Protein AF-A0A2D8ERC4-F1 (afdb_monomer_lite)

Foldseek 3Di:
DDPVVLLCCLAAVLDLCCVVVNDPLVNQDLVVNLQQQCVDPQCVVQSVVCVVVVVDRSSVSSVSSSPPGDHDDGGDDDDDPCDDPLLVLQCVQVVDDSVVSVVCSVVQDPVNSVVSVVVVVVPDDD

Structure (mmCIF, N/CA/C/O backbone):
data_AF-A0A2D8ERC4-F1
#
_entry.id   AF-A0A2D8ERC4-F1
#
loop_
_atom_site.group_PDB
_atom_site.id
_atom_site.type_symbol
_atom_site.label_atom_id
_atom_site.label_alt_id
_atom_site.label_comp_id
_atom_site.label_asym_id
_atom_site.label_entity_id
_atom_site.label_seq_id
_atom_site.pdbx_PDB_ins_code
_atom_site.Cartn_x
_atom_site.Cartn_y
_atom_site.Cartn_z
_atom_site.occupancy
_atom_site.B_iso_or_equiv
_atom_site.auth_seq_id
_atom_site.auth_comp_id
_atom_site.auth_asym_id
_atom_site.auth_atom_id
_atom_site.pdbx_PDB_model_num
ATOM 1 N N . MET A 1 1 ? 20.665 -1.275 -1.341 1.00 60.62 1 MET A N 1
ATOM 2 C CA . MET A 1 1 ? 20.142 -0.112 -2.098 1.00 60.62 1 MET A CA 1
ATOM 3 C C . MET A 1 1 ? 18.880 0.420 -1.421 1.00 60.62 1 MET A C 1
ATOM 5 O O . MET A 1 1 ? 18.180 -0.369 -0.797 1.00 60.62 1 MET A O 1
ATOM 9 N N . ASN A 1 2 ? 18.593 1.726 -1.485 1.00 84.69 2 ASN A N 1
ATOM 10 C CA . ASN A 1 2 ? 17.458 2.323 -0.764 1.00 84.69 2 ASN A CA 1
ATOM 11 C C . ASN A 1 2 ? 16.145 2.249 -1.568 1.00 84.69 2 ASN A C 1
ATOM 13 O O . ASN A 1 2 ? 16.122 2.492 -2.775 1.00 84.69 2 ASN A O 1
ATOM 17 N N . LEU A 1 3 ? 15.019 2.001 -0.887 1.00 88.81 3 LEU A N 1
ATOM 18 C CA . LEU A 1 3 ? 13.673 1.976 -1.489 1.00 88.81 3 LEU A CA 1
ATOM 19 C C . LEU A 1 3 ? 13.370 3.249 -2.297 1.00 88.81 3 LEU A C 1
ATOM 21 O O . LEU A 1 3 ? 12.794 3.183 -3.382 1.00 88.81 3 LEU A O 1
ATOM 25 N N . SER A 1 4 ? 13.801 4.405 -1.792 1.00 89.75 4 SER A N 1
ATOM 26 C CA . SER A 1 4 ? 13.618 5.702 -2.446 1.00 89.75 4 SER A CA 1
ATOM 27 C C . SER A 1 4 ? 14.235 5.758 -3.845 1.00 89.75 4 SER A C 1
ATOM 29 O O . S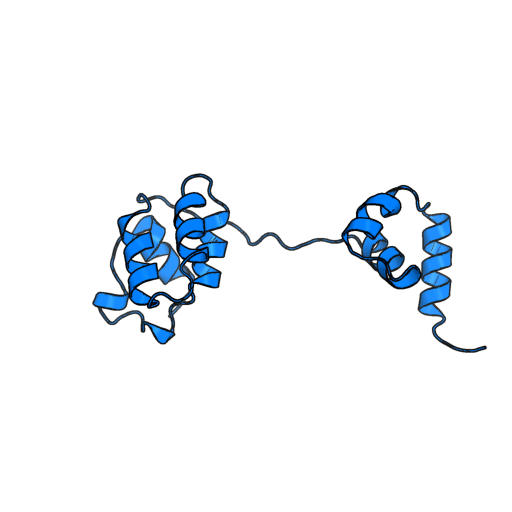ER A 1 4 ? 13.636 6.325 -4.754 1.00 89.75 4 SER A O 1
ATOM 31 N N . GLU A 1 5 ? 15.406 5.153 -4.052 1.00 91.44 5 GLU A N 1
ATOM 32 C CA . GLU A 1 5 ? 16.079 5.131 -5.358 1.00 91.44 5 GLU A CA 1
ATOM 33 C C . GLU A 1 5 ? 15.333 4.238 -6.346 1.00 91.44 5 GLU A C 1
ATOM 35 O O . GLU A 1 5 ? 15.114 4.629 -7.492 1.00 91.44 5 GLU A O 1
ATOM 40 N N . THR A 1 6 ? 14.857 3.083 -5.873 1.00 92.88 6 THR A N 1
ATOM 41 C CA . THR A 1 6 ? 14.037 2.163 -6.673 1.00 92.88 6 THR A CA 1
ATOM 42 C C . THR A 1 6 ? 12.737 2.843 -7.110 1.00 92.88 6 THR A C 1
ATOM 44 O O . THR A 1 6 ? 12.392 2.841 -8.291 1.00 92.88 6 THR A O 1
ATOM 47 N N . LEU A 1 7 ? 12.042 3.511 -6.184 1.00 93.94 7 LEU A N 1
ATOM 48 C CA . LEU A 1 7 ? 10.821 4.254 -6.498 1.00 93.94 7 LEU A CA 1
ATOM 49 C C . LEU A 1 7 ? 11.082 5.437 -7.432 1.00 93.94 7 LEU A C 1
ATOM 51 O O . LEU A 1 7 ? 10.254 5.700 -8.302 1.00 93.94 7 LEU A O 1
ATOM 55 N N . ASN A 1 8 ? 12.209 6.138 -7.290 1.00 93.94 8 ASN A N 1
ATOM 56 C CA . ASN A 1 8 ? 12.589 7.225 -8.194 1.00 93.94 8 ASN A CA 1
ATOM 57 C C . ASN A 1 8 ? 12.903 6.721 -9.600 1.00 93.94 8 ASN A C 1
ATOM 59 O O . ASN A 1 8 ? 12.502 7.358 -10.573 1.00 93.94 8 ASN A O 1
ATOM 63 N N . SER A 1 9 ? 13.573 5.578 -9.721 1.00 94.56 9 SER A N 1
ATOM 64 C CA . SER A 1 9 ? 13.801 4.918 -11.004 1.00 94.56 9 SER A CA 1
ATOM 65 C C . SER A 1 9 ? 12.476 4.595 -11.705 1.00 94.56 9 SER A C 1
ATOM 67 O O . SER A 1 9 ? 12.272 5.020 -12.844 1.00 94.56 9 SER A O 1
ATOM 69 N N . LEU A 1 10 ? 11.535 3.967 -10.995 1.00 94.94 10 LEU A N 1
ATOM 70 C CA . LEU A 1 10 ? 10.238 3.582 -11.551 1.00 94.94 10 LEU A CA 1
ATOM 71 C C . LEU A 1 10 ? 9.347 4.790 -11.863 1.00 94.94 10 LEU A C 1
ATOM 73 O O . LEU A 1 10 ? 8.688 4.821 -12.900 1.00 94.94 10 LEU A O 1
ATOM 77 N N . ASN A 1 11 ? 9.311 5.802 -10.996 1.00 94.94 11 ASN A N 1
ATOM 78 C CA . ASN A 1 11 ? 8.391 6.930 -11.136 1.00 94.94 11 ASN A CA 1
ATOM 79 C C . ASN A 1 11 ? 8.936 8.067 -11.997 1.00 94.94 11 ASN A C 1
ATOM 81 O O . ASN A 1 11 ? 8.166 8.676 -12.737 1.00 94.94 11 ASN A O 1
ATOM 85 N N . TYR A 1 12 ? 10.230 8.381 -11.905 1.00 93.81 12 TYR A N 1
ATOM 86 C CA . TYR A 1 12 ? 10.786 9.616 -12.453 1.00 93.81 12 TYR A CA 1
ATOM 87 C C . TYR A 1 12 ? 11.954 9.398 -13.417 1.00 93.81 12 TYR A C 1
ATOM 89 O O . TYR A 1 12 ? 11.868 9.826 -14.565 1.00 93.81 12 TYR A O 1
ATOM 97 N N . ASN A 1 13 ? 13.039 8.749 -13.000 1.00 93.19 13 ASN A N 1
ATOM 98 C CA . ASN A 1 13 ? 14.242 8.666 -13.835 1.00 93.19 13 ASN A CA 1
ATOM 99 C C . ASN A 1 13 ? 14.014 7.797 -15.073 1.00 93.19 13 ASN A C 1
ATOM 101 O O . ASN A 1 13 ? 14.506 8.146 -16.138 1.00 93.19 13 ASN A O 1
ATOM 105 N N . LYS A 1 14 ? 13.190 6.746 -14.948 1.00 94.25 14 LYS A N 1
ATOM 106 C CA . LYS A 1 14 ? 12.949 5.746 -15.998 1.00 94.25 14 LYS A CA 1
ATOM 107 C C . LYS A 1 14 ? 14.215 5.013 -16.434 1.00 94.25 14 LYS A C 1
ATOM 109 O O . LYS A 1 14 ? 14.333 4.574 -17.568 1.00 94.25 14 LYS A O 1
ATOM 114 N N . ASP A 1 15 ? 15.131 4.853 -15.487 1.00 93.50 15 ASP A N 1
ATOM 115 C CA . ASP A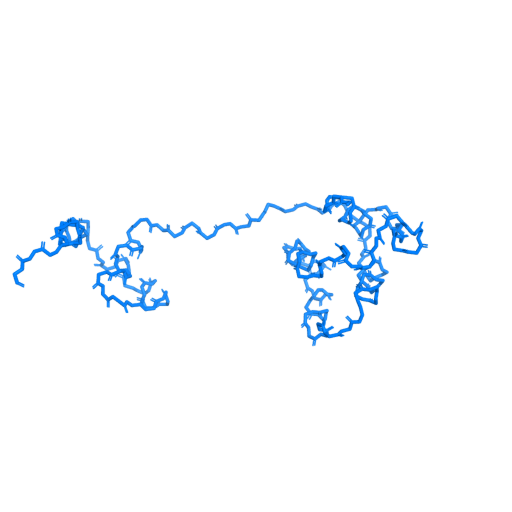 1 15 ? 16.370 4.107 -15.650 1.00 93.50 15 ASP A CA 1
ATOM 116 C C . ASP A 1 15 ? 16.230 2.716 -15.043 1.00 93.50 15 ASP A C 1
ATOM 118 O O . ASP A 1 15 ? 15.934 2.605 -13.850 1.00 93.50 15 ASP A O 1
ATOM 122 N N . ASN A 1 16 ? 16.491 1.671 -15.829 1.00 93.31 16 ASN A N 1
ATOM 123 C CA . ASN A 1 16 ? 16.478 0.294 -15.348 1.00 93.31 16 ASN A CA 1
ATOM 124 C C . ASN A 1 16 ? 17.705 0.015 -14.465 1.00 93.31 16 ASN A C 1
ATOM 126 O O . ASN A 1 16 ? 18.823 -0.141 -14.953 1.00 93.31 16 ASN A O 1
ATOM 130 N N . LEU A 1 17 ? 17.509 -0.009 -13.146 1.00 93.69 17 LEU A N 1
ATOM 131 C CA . LEU A 1 17 ? 18.595 -0.206 -12.183 1.00 93.69 17 LEU A CA 1
ATOM 132 C C . LEU A 1 17 ? 19.060 -1.661 -12.114 1.00 93.69 17 LEU A C 1
ATOM 134 O O . LEU A 1 17 ? 20.224 -1.900 -11.792 1.00 93.69 17 LEU A O 1
ATOM 138 N N . ILE A 1 18 ? 18.169 -2.609 -12.423 1.00 92.50 18 ILE A N 1
ATOM 139 C CA . ILE A 1 18 ? 18.489 -4.039 -12.441 1.00 92.50 18 ILE A CA 1
ATOM 140 C C . ILE A 1 18 ? 19.397 -4.343 -13.632 1.00 92.50 18 ILE A C 1
ATOM 142 O O . ILE A 1 18 ? 20.443 -4.962 -13.470 1.00 92.50 18 ILE A O 1
ATOM 146 N N . GLU A 1 19 ? 19.061 -3.837 -14.821 1.00 92.44 19 GLU A N 1
ATOM 147 C CA . GLU A 1 19 ? 19.899 -4.016 -16.016 1.00 92.44 19 GLU A CA 1
ATOM 148 C C . GLU A 1 19 ? 21.260 -3.331 -15.907 1.00 92.44 19 GLU A C 1
ATOM 150 O O . GLU A 1 19 ? 22.256 -3.867 -16.386 1.00 92.44 19 GLU A O 1
ATOM 155 N N . LYS A 1 20 ? 21.332 -2.179 -15.232 1.00 91.25 20 LYS A N 1
ATOM 156 C CA . LYS A 1 20 ? 22.605 -1.494 -14.964 1.00 91.25 20 LYS A CA 1
ATOM 157 C C . LYS A 1 20 ? 23.453 -2.191 -13.888 1.00 91.25 20 LYS A C 1
ATOM 159 O O . LYS A 1 20 ? 24.539 -1.706 -13.583 1.00 91.25 20 LYS A O 1
ATOM 164 N N . GLY A 1 21 ? 22.966 -3.277 -13.280 1.00 89.56 21 GLY A N 1
ATOM 165 C CA . GLY A 1 21 ? 23.650 -3.987 -12.195 1.00 89.56 21 GLY A CA 1
ATOM 166 C C . GLY A 1 21 ? 23.746 -3.189 -10.889 1.00 89.56 21 GLY A C 1
ATOM 167 O O . GLY A 1 21 ? 24.513 -3.553 -10.005 1.00 89.56 21 GLY A O 1
ATOM 168 N N . ILE A 1 22 ? 22.986 -2.095 -10.766 1.00 90.75 22 ILE A N 1
ATOM 169 C CA . ILE A 1 22 ? 22.982 -1.215 -9.587 1.00 90.75 22 ILE A CA 1
ATOM 170 C C . ILE A 1 22 ? 22.059 -1.792 -8.504 1.00 90.75 22 ILE A C 1
ATOM 172 O O . ILE A 1 22 ? 22.367 -1.714 -7.315 1.00 90.75 22 ILE A O 1
ATOM 176 N N . LEU A 1 23 ? 20.932 -2.381 -8.918 1.00 90.31 23 LEU A N 1
ATOM 177 C CA . LEU A 1 23 ? 19.984 -3.076 -8.051 1.00 90.31 23 LEU A CA 1
ATOM 178 C C . LEU A 1 23 ? 20.057 -4.579 -8.326 1.00 90.31 23 LEU A C 1
ATOM 180 O O . LEU A 1 23 ? 19.722 -5.020 -9.423 1.00 90.31 23 LEU A O 1
ATOM 184 N N . ALA A 1 24 ? 20.437 -5.375 -7.330 1.00 92.31 24 ALA A N 1
ATOM 185 C CA . ALA A 1 24 ? 20.313 -6.822 -7.442 1.00 92.31 24 ALA A CA 1
ATOM 186 C C . ALA A 1 24 ? 18.830 -7.219 -7.504 1.00 92.31 24 ALA A C 1
ATOM 188 O O . ALA A 1 24 ? 18.000 -6.683 -6.767 1.00 92.31 24 ALA A O 1
ATOM 189 N N . GLU A 1 25 ? 18.484 -8.194 -8.346 1.00 92.31 25 GLU A N 1
ATOM 190 C CA . GLU A 1 25 ? 17.103 -8.681 -8.458 1.00 92.31 25 GLU A CA 1
ATOM 191 C C . GLU A 1 25 ? 16.569 -9.207 -7.112 1.00 92.31 25 GLU A C 1
ATOM 193 O O . GLU A 1 25 ? 15.399 -9.011 -6.783 1.00 92.31 25 GLU A O 1
ATOM 198 N N . SER A 1 26 ? 17.435 -9.803 -6.283 1.00 91.12 26 SER A N 1
ATOM 199 C CA . SER A 1 26 ? 17.108 -10.251 -4.923 1.00 91.12 26 SER A CA 1
ATOM 200 C C . SER A 1 26 ? 16.596 -9.125 -4.025 1.00 91.12 26 SER A C 1
ATOM 202 O O . SER A 1 26 ? 15.690 -9.360 -3.223 1.00 91.12 26 SER A O 1
ATOM 204 N N . ASP A 1 27 ? 17.135 -7.918 -4.196 1.00 91.81 27 ASP A N 1
ATOM 205 C CA . ASP A 1 27 ? 16.870 -6.748 -3.357 1.00 91.81 27 ASP A CA 1
ATOM 206 C C . ASP A 1 27 ? 15.591 -6.020 -3.774 1.00 91.81 27 ASP A C 1
ATOM 208 O O . ASP A 1 27 ? 15.050 -5.210 -3.017 1.00 91.81 27 ASP A O 1
ATOM 212 N N . TYR A 1 28 ? 15.069 -6.314 -4.968 1.00 94.38 28 TYR A N 1
ATOM 213 C CA . TYR A 1 28 ? 13.756 -5.841 -5.365 1.00 94.38 28 TYR A CA 1
ATOM 214 C C . TYR A 1 28 ? 12.680 -6.526 -4.511 1.00 94.38 28 TYR A C 1
ATOM 216 O O . TYR A 1 28 ? 12.617 -7.754 -4.396 1.00 94.38 28 TYR A O 1
ATOM 224 N N . LEU A 1 29 ? 11.818 -5.718 -3.894 1.00 94.19 29 LEU A N 1
ATOM 225 C CA . LEU A 1 29 ? 10.725 -6.169 -3.033 1.00 94.19 29 LEU A CA 1
ATOM 226 C C . LEU A 1 29 ? 9.390 -5.776 -3.686 1.00 94.19 29 LEU A C 1
ATOM 228 O O . LEU A 1 29 ? 8.880 -4.688 -3.392 1.00 94.19 29 LEU A O 1
ATOM 232 N N . PRO A 1 30 ? 8.812 -6.637 -4.554 1.00 95.19 30 PRO A N 1
ATOM 233 C CA . PRO A 1 30 ? 7.625 -6.291 -5.334 1.00 95.19 30 PRO A CA 1
ATOM 234 C C . PRO A 1 30 ? 6.454 -5.831 -4.471 1.00 95.19 30 PRO A C 1
ATOM 236 O O . PRO A 1 30 ? 5.844 -4.805 -4.750 1.00 95.19 30 PRO A O 1
ATOM 239 N N . PHE A 1 31 ? 6.206 -6.515 -3.351 1.00 94.19 31 PHE A N 1
ATOM 240 C CA . PHE A 1 31 ? 5.145 -6.149 -2.413 1.00 94.19 31 PHE A CA 1
ATOM 241 C C . PHE A 1 31 ? 5.255 -4.697 -1.923 1.00 94.19 31 PHE A C 1
ATOM 243 O O . PHE A 1 31 ? 4.266 -3.964 -1.907 1.00 94.19 31 PHE A O 1
ATOM 250 N N . ILE A 1 32 ? 6.460 -4.257 -1.541 1.00 93.75 32 ILE A N 1
ATOM 251 C CA . ILE A 1 32 ? 6.673 -2.899 -1.024 1.00 93.75 32 ILE A CA 1
ATOM 252 C C . ILE A 1 32 ? 6.444 -1.877 -2.136 1.00 93.75 32 ILE A C 1
ATOM 254 O O . ILE A 1 32 ? 5.760 -0.877 -1.922 1.00 93.75 32 ILE A O 1
ATOM 258 N N . VAL A 1 33 ? 6.971 -2.143 -3.331 1.00 94.69 33 VAL A N 1
ATOM 259 C CA . VAL A 1 33 ? 6.829 -1.255 -4.488 1.00 94.69 33 VAL A CA 1
ATOM 260 C C . VAL A 1 33 ? 5.370 -1.142 -4.923 1.00 94.69 33 VAL A C 1
ATOM 262 O O . VAL A 1 33 ? 4.865 -0.025 -5.052 1.00 94.69 33 VAL A O 1
ATOM 265 N N . ASN A 1 34 ? 4.668 -2.270 -5.054 1.00 95.56 34 ASN A N 1
ATOM 266 C CA . ASN A 1 34 ? 3.251 -2.315 -5.408 1.00 95.56 34 ASN A CA 1
ATOM 267 C C . ASN A 1 34 ? 2.407 -1.554 -4.385 1.00 95.56 34 ASN A C 1
ATOM 269 O O . ASN A 1 34 ? 1.563 -0.746 -4.766 1.00 95.56 34 ASN A O 1
ATOM 273 N N . LYS A 1 35 ? 2.685 -1.726 -3.087 1.00 93.31 35 LYS A N 1
ATOM 274 C CA . LYS A 1 35 ? 1.985 -1.000 -2.022 1.00 93.31 35 LYS A CA 1
ATOM 275 C C . LYS A 1 35 ? 2.280 0.501 -2.026 1.00 93.31 35 LYS A C 1
ATOM 277 O O . LYS A 1 35 ? 1.401 1.293 -1.721 1.00 93.31 35 LYS A O 1
ATOM 282 N N . CYS A 1 36 ? 3.496 0.933 -2.354 1.00 93.44 36 CYS A N 1
ATOM 283 C CA . CYS A 1 36 ? 3.790 2.363 -2.500 1.00 93.44 36 CYS A CA 1
ATOM 284 C C . CYS A 1 36 ? 3.040 2.977 -3.691 1.00 93.44 36 CYS A C 1
ATOM 286 O O . CYS A 1 36 ? 2.544 4.096 -3.600 1.00 93.44 36 CYS A O 1
ATOM 288 N N . LEU A 1 37 ? 2.934 2.242 -4.795 1.00 94.62 37 LEU A N 1
ATOM 289 C CA . LEU A 1 37 ? 2.269 2.687 -6.017 1.00 94.62 37 LEU A CA 1
ATOM 290 C C . LEU A 1 37 ? 0.736 2.521 -5.977 1.00 94.62 37 LEU A C 1
ATOM 292 O O . LEU A 1 37 ? 0.040 3.175 -6.749 1.00 94.62 37 LEU A O 1
ATOM 296 N N . SER A 1 38 ? 0.174 1.720 -5.071 1.00 94.69 38 SER A N 1
ATOM 297 C CA . SER A 1 38 ? -1.283 1.530 -4.974 1.00 94.69 38 SER A CA 1
ATOM 298 C C . SER A 1 38 ? -2.038 2.778 -4.509 1.00 94.69 38 SER A C 1
ATOM 300 O O . SER A 1 38 ? -3.237 2.884 -4.741 1.00 94.69 38 SER A O 1
ATOM 302 N N . TYR A 1 39 ? -1.352 3.735 -3.877 1.00 94.00 39 TYR A N 1
ATOM 303 C CA . TYR A 1 39 ? -1.951 4.994 -3.414 1.00 94.00 39 TYR A CA 1
ATOM 304 C C . TYR A 1 39 ? -2.331 5.953 -4.548 1.00 94.00 39 TYR A C 1
ATOM 306 O O . TYR A 1 39 ? -3.020 6.942 -4.300 1.00 94.00 39 TYR A O 1
ATOM 314 N N . PHE A 1 40 ? -1.868 5.708 -5.776 1.00 95.00 40 PHE A N 1
ATOM 315 C CA . PHE A 1 40 ? -2.138 6.591 -6.904 1.00 95.00 40 PHE A CA 1
ATOM 316 C C . PHE A 1 40 ? -3.090 5.921 -7.886 1.00 95.00 40 PHE A C 1
ATOM 318 O O . PHE A 1 40 ? -2.851 4.811 -8.365 1.00 95.00 40 PHE A O 1
ATOM 325 N N . THR A 1 41 ? -4.158 6.637 -8.225 1.00 95.44 41 THR A N 1
ATOM 326 C CA . THR A 1 41 ? -5.203 6.183 -9.151 1.00 95.44 41 THR A CA 1
ATOM 327 C C . THR A 1 41 ? -4.664 5.847 -10.539 1.00 95.44 41 THR A C 1
ATOM 329 O O . THR A 1 41 ? -5.206 4.979 -11.213 1.00 95.44 41 THR A O 1
ATOM 332 N N . ASP A 1 42 ? -3.575 6.492 -10.960 1.00 95.12 42 ASP A N 1
ATOM 333 C CA . ASP A 1 42 ? -2.938 6.251 -12.253 1.00 95.12 42 ASP A CA 1
ATOM 334 C C . ASP A 1 42 ? -2.052 4.995 -12.278 1.00 95.12 42 ASP A C 1
ATOM 336 O O . ASP A 1 42 ? -1.752 4.501 -13.362 1.00 95.12 42 ASP A O 1
ATOM 340 N N . THR A 1 43 ? -1.640 4.464 -11.120 1.00 96.62 43 THR A N 1
ATOM 341 C CA . THR A 1 43 ? -0.770 3.276 -11.031 1.00 96.62 43 THR A CA 1
ATOM 342 C C . THR A 1 43 ? -1.431 2.052 -10.406 1.00 96.62 43 THR A C 1
ATOM 344 O O . THR A 1 43 ? -0.921 0.948 -10.585 1.00 96.62 43 THR A O 1
ATOM 347 N N . VAL A 1 44 ? -2.576 2.216 -9.731 1.00 96.31 44 VAL A N 1
ATOM 348 C CA . VAL A 1 44 ? -3.262 1.144 -8.988 1.00 96.31 44 VAL A CA 1
ATOM 349 C C . VAL A 1 44 ? -3.595 -0.081 -9.848 1.00 96.31 44 VAL A C 1
ATOM 351 O O . VAL A 1 44 ? -3.400 -1.208 -9.404 1.00 96.31 44 VAL A O 1
ATOM 354 N N . LEU A 1 45 ? -4.027 0.115 -11.097 1.00 97.31 45 LEU A N 1
ATOM 355 C CA . LEU A 1 45 ? -4.379 -0.997 -11.986 1.00 97.31 45 LEU A CA 1
ATOM 356 C C . LEU A 1 45 ? -3.144 -1.798 -12.422 1.00 97.31 45 LEU A C 1
ATOM 358 O O . LEU A 1 45 ? -3.180 -3.023 -12.421 1.00 97.31 45 LEU A O 1
ATOM 362 N N . PHE A 1 46 ? -2.031 -1.120 -12.713 1.00 96.94 46 PHE A N 1
ATOM 363 C CA . PHE A 1 46 ? -0.776 -1.773 -13.100 1.00 96.94 46 PHE A CA 1
ATOM 364 C C . PHE A 1 46 ? -0.210 -2.628 -11.965 1.00 96.94 46 PHE A C 1
ATOM 366 O O . PHE A 1 46 ? 0.204 -3.765 -12.177 1.00 96.94 46 PHE A O 1
ATOM 373 N N . VAL A 1 47 ? -0.219 -2.108 -10.735 1.00 96.50 47 VAL A N 1
ATOM 374 C CA . VAL A 1 47 ? 0.251 -2.893 -9.586 1.00 96.50 47 VAL A CA 1
ATOM 375 C C . VAL A 1 47 ? -0.709 -4.013 -9.216 1.00 96.50 47 VAL A C 1
ATOM 377 O O . VAL A 1 47 ? -0.263 -5.045 -8.726 1.00 96.50 47 VAL A O 1
ATOM 380 N N . ASN A 1 48 ? -2.009 -3.850 -9.475 1.00 96.94 48 ASN A N 1
ATOM 381 C CA . ASN A 1 48 ? -2.978 -4.918 -9.274 1.00 96.94 48 ASN A CA 1
ATOM 382 C C . ASN A 1 48 ? -2.725 -6.098 -10.221 1.00 96.94 48 ASN A C 1
ATOM 384 O O . ASN A 1 48 ? -2.779 -7.242 -9.783 1.00 96.94 48 ASN A O 1
ATOM 388 N N . GLU A 1 49 ? -2.371 -5.836 -11.481 1.00 96.31 49 GLU A N 1
ATOM 389 C CA . GLU A 1 49 ? -1.940 -6.896 -12.398 1.00 96.31 49 GLU A CA 1
ATOM 390 C C . GLU A 1 49 ? -0.698 -7.623 -11.862 1.00 96.31 49 GLU A C 1
ATOM 392 O O . GLU A 1 49 ? -0.691 -8.847 -11.789 1.00 96.31 49 GLU A O 1
ATOM 397 N N . MET A 1 50 ? 0.311 -6.904 -11.360 1.00 95.56 50 MET A N 1
ATOM 398 C CA . MET A 1 50 ? 1.482 -7.550 -10.742 1.00 95.56 50 MET A CA 1
ATOM 399 C C . MET A 1 50 ? 1.155 -8.324 -9.462 1.00 95.56 50 MET A C 1
ATOM 401 O O . MET A 1 50 ? 1.784 -9.341 -9.191 1.00 95.56 50 MET A O 1
ATOM 405 N N . ASN A 1 51 ? 0.144 -7.906 -8.697 1.00 96.31 51 ASN A N 1
ATOM 406 C CA . ASN A 1 51 ? -0.327 -8.681 -7.549 1.00 96.31 51 ASN A CA 1
ATOM 407 C C . ASN A 1 51 ? -0.985 -10.004 -7.973 1.00 96.31 51 ASN A C 1
ATOM 409 O O . ASN A 1 51 ? -0.871 -10.986 -7.247 1.00 96.31 51 ASN A O 1
ATOM 413 N N . ARG A 1 52 ? -1.655 -10.050 -9.135 1.00 96.56 52 ARG A N 1
ATOM 414 C CA . ARG A 1 52 ? -2.225 -11.294 -9.689 1.00 96.56 52 ARG A CA 1
ATOM 415 C C . ARG A 1 52 ? -1.150 -12.252 -10.192 1.00 96.56 52 ARG A C 1
ATOM 417 O O . ARG A 1 52 ? -1.356 -13.459 -10.164 1.00 96.56 52 ARG A O 1
ATOM 424 N N . PHE A 1 53 ? -0.022 -11.712 -10.645 1.00 95.56 53 PHE A N 1
ATOM 425 C CA . PHE A 1 53 ? 1.109 -12.463 -11.182 1.00 95.56 53 PHE A CA 1
ATOM 426 C C . PHE A 1 53 ? 2.330 -12.392 -10.249 1.00 95.56 53 PHE A C 1
ATOM 428 O O . PHE A 1 53 ? 3.450 -12.130 -10.689 1.00 95.56 53 PHE A O 1
ATOM 435 N N . SER A 1 54 ? 2.116 -12.631 -8.950 1.00 93.44 54 SER A N 1
ATOM 436 C CA . SER A 1 54 ? 3.156 -12.520 -7.915 1.00 93.44 54 SER A CA 1
ATOM 437 C C . SER A 1 54 ? 4.333 -13.475 -8.106 1.00 93.44 54 SER A C 1
ATOM 439 O O . SER A 1 54 ? 5.433 -13.181 -7.641 1.00 93.44 54 SER A O 1
ATOM 441 N N . ASP A 1 55 ? 4.099 -14.592 -8.795 1.00 95.19 55 ASP A N 1
ATOM 442 C CA . ASP A 1 55 ? 5.078 -15.661 -9.012 1.00 95.19 55 ASP A CA 1
ATOM 443 C C . ASP A 1 55 ? 6.068 -15.340 -10.142 1.00 95.19 55 ASP A C 1
ATOM 445 O O . ASP A 1 55 ? 7.040 -16.068 -10.348 1.00 95.19 55 ASP A O 1
ATOM 449 N N . LEU A 1 56 ? 5.840 -14.253 -10.891 1.00 96.12 56 LEU A N 1
ATOM 450 C CA . LEU A 1 56 ? 6.750 -13.837 -11.952 1.00 96.12 56 LEU A CA 1
ATOM 451 C C . LEU A 1 56 ? 8.122 -13.452 -11.388 1.00 96.12 56 LEU A C 1
ATOM 453 O O . LEU A 1 56 ? 8.201 -12.891 -10.289 1.00 96.12 56 LEU A O 1
ATOM 457 N N . PRO A 1 57 ? 9.202 -13.641 -12.169 1.00 96.25 57 PRO A N 1
ATOM 458 C CA . PRO A 1 57 ? 10.518 -13.141 -11.806 1.00 96.25 57 PRO A CA 1
ATOM 459 C C . PRO A 1 57 ? 10.470 -11.662 -11.419 1.00 96.25 57 PRO A C 1
ATOM 461 O O . PRO A 1 57 ? 9.802 -10.845 -12.061 1.00 96.25 57 PRO A O 1
ATOM 464 N N . LYS A 1 58 ? 11.208 -11.306 -10.370 1.00 95.62 58 LYS A N 1
ATOM 465 C CA . LYS A 1 58 ? 11.245 -9.953 -9.804 1.00 95.62 58 LYS A CA 1
ATOM 466 C C . LYS A 1 58 ? 11.662 -8.918 -10.843 1.00 95.62 58 LYS A C 1
ATOM 468 O O . LYS A 1 58 ? 11.078 -7.836 -10.893 1.00 95.62 58 LYS A O 1
ATOM 473 N N . LYS A 1 59 ? 12.614 -9.273 -11.709 1.00 95.44 59 LYS A N 1
ATOM 474 C CA . LYS A 1 59 ? 13.024 -8.440 -12.839 1.00 95.44 59 LYS A CA 1
ATOM 475 C C . LYS A 1 59 ? 11.859 -8.159 -13.789 1.00 95.44 59 LYS A C 1
ATOM 477 O O . LYS A 1 59 ? 11.648 -7.012 -14.157 1.00 95.44 59 LYS A O 1
ATOM 482 N N . MET A 1 60 ? 11.055 -9.168 -14.124 1.00 96.12 60 MET A N 1
ATOM 483 C CA . MET A 1 60 ? 9.909 -8.993 -15.022 1.00 96.12 60 MET A CA 1
ATOM 484 C C . MET A 1 60 ? 8.855 -8.057 -14.422 1.00 96.12 60 MET A C 1
ATOM 486 O O . MET A 1 60 ? 8.337 -7.187 -15.119 1.00 96.12 60 MET A O 1
ATOM 490 N N . GLN A 1 61 ? 8.575 -8.191 -13.122 1.00 96.56 61 GLN A N 1
ATOM 491 C CA . GLN A 1 61 ? 7.662 -7.284 -12.421 1.00 96.56 61 GLN A CA 1
ATOM 492 C C . GLN A 1 61 ? 8.198 -5.843 -12.415 1.00 96.56 61 GLN A C 1
ATOM 494 O O . GLN A 1 61 ? 7.460 -4.894 -12.685 1.00 96.56 61 GLN A O 1
ATOM 499 N N . TYR A 1 62 ? 9.498 -5.676 -12.160 1.00 96.50 62 TYR A N 1
ATOM 500 C CA . TYR A 1 62 ? 10.165 -4.379 -12.209 1.00 96.50 62 TYR A CA 1
ATOM 501 C C . TYR A 1 62 ? 10.096 -3.749 -13.609 1.00 96.50 62 TYR A C 1
ATOM 503 O O . TYR A 1 62 ? 9.680 -2.596 -13.733 1.00 96.50 62 TYR A O 1
ATOM 511 N N . ASP A 1 63 ? 10.437 -4.506 -14.653 1.00 96.69 63 ASP A N 1
ATOM 512 C CA . ASP A 1 63 ? 10.435 -4.050 -16.046 1.00 96.69 63 ASP A CA 1
ATOM 513 C C . ASP A 1 63 ? 9.021 -3.683 -16.507 1.00 96.69 63 ASP A C 1
ATOM 515 O O . ASP A 1 63 ? 8.824 -2.656 -17.161 1.00 96.69 63 ASP A O 1
ATOM 519 N N . TYR A 1 64 ? 8.017 -4.478 -16.126 1.00 97.19 64 TYR A N 1
ATOM 520 C CA . TYR A 1 64 ? 6.620 -4.173 -16.411 1.00 97.19 64 TYR A CA 1
ATOM 521 C C . TYR A 1 64 ? 6.224 -2.820 -15.822 1.00 97.19 64 TYR A C 1
ATOM 523 O O . TYR A 1 64 ? 5.715 -1.962 -16.545 1.00 97.19 64 TYR A O 1
ATOM 531 N N . ILE A 1 65 ? 6.484 -2.588 -14.531 1.00 96.94 65 ILE A N 1
ATOM 532 C CA . ILE A 1 65 ? 6.150 -1.310 -13.897 1.00 96.94 65 ILE A CA 1
ATOM 533 C C . ILE A 1 65 ? 6.950 -0.179 -14.550 1.00 96.94 65 ILE A C 1
ATOM 535 O O . ILE A 1 65 ? 6.360 0.827 -14.943 1.00 96.94 65 ILE A O 1
ATOM 539 N N . LEU A 1 66 ? 8.264 -0.342 -14.734 1.00 96.88 66 LEU A N 1
ATOM 540 C CA . LEU A 1 66 ? 9.150 0.670 -15.314 1.00 96.88 66 LEU A CA 1
ATOM 541 C C . LEU A 1 66 ? 8.614 1.219 -16.644 1.00 96.88 66 LEU A C 1
ATOM 543 O O . LEU A 1 66 ? 8.559 2.444 -16.810 1.00 96.88 66 LEU A O 1
ATOM 547 N N . HIS A 1 67 ? 8.188 0.328 -17.542 1.00 96.44 67 HIS A N 1
ATOM 548 C CA . HIS A 1 67 ? 7.715 0.679 -18.881 1.00 96.44 67 HIS A CA 1
ATOM 549 C C . HIS A 1 67 ? 6.225 1.039 -18.937 1.00 96.44 67 HIS A C 1
ATOM 551 O O . HIS A 1 67 ? 5.830 1.846 -19.777 1.00 96.44 67 HIS A O 1
ATOM 557 N N . SER A 1 68 ? 5.396 0.498 -18.041 1.00 96.19 68 SER A N 1
ATOM 558 C CA . SER A 1 68 ? 3.944 0.715 -18.091 1.00 96.19 68 SER A CA 1
ATOM 559 C C . SER A 1 68 ? 3.513 2.037 -17.458 1.00 96.19 68 SER A C 1
ATOM 561 O O . SER A 1 68 ? 2.622 2.716 -17.972 1.00 96.19 68 SER A O 1
ATOM 563 N N . ILE A 1 69 ? 4.127 2.438 -16.337 1.00 95.62 69 ILE A N 1
ATOM 564 C CA . ILE A 1 69 ? 3.699 3.654 -15.632 1.00 95.62 69 ILE A CA 1
ATOM 565 C C . ILE A 1 69 ? 4.321 4.910 -16.257 1.00 95.62 69 ILE A C 1
ATOM 567 O O . ILE A 1 69 ? 5.489 4.930 -16.632 1.00 95.62 69 ILE A O 1
ATOM 571 N N . ARG A 1 70 ? 3.583 6.022 -16.331 1.00 94.69 70 ARG A N 1
ATOM 572 C CA . ARG A 1 70 ? 4.124 7.294 -16.856 1.00 94.69 70 ARG A CA 1
ATOM 573 C C . ARG A 1 70 ? 5.061 7.983 -15.863 1.00 94.69 70 ARG A C 1
ATOM 575 O O . ARG A 1 70 ? 4.888 7.863 -14.643 1.00 94.69 70 ARG A O 1
ATOM 582 N N . LYS A 1 71 ? 6.013 8.758 -16.398 1.00 95.75 71 LYS A N 1
ATOM 583 C CA . LYS A 1 71 ? 6.949 9.582 -15.622 1.00 95.75 71 LYS A CA 1
ATOM 584 C C . LYS A 1 71 ? 6.202 10.663 -14.831 1.00 95.75 71 LYS A C 1
ATOM 586 O O . LYS A 1 71 ? 5.540 11.510 -15.422 1.00 95.75 71 LYS A O 1
ATOM 591 N N . ARG A 1 72 ? 6.307 10.639 -13.501 1.00 94.38 72 ARG A N 1
ATOM 592 C CA . ARG A 1 72 ? 5.691 11.600 -12.572 1.00 94.38 72 ARG A CA 1
ATOM 593 C C . ARG A 1 72 ? 6.353 11.497 -11.198 1.00 94.38 72 ARG A C 1
ATOM 595 O O . ARG A 1 72 ? 6.733 10.410 -10.786 1.00 94.38 72 ARG A O 1
ATOM 602 N N . LYS A 1 73 ? 6.448 12.596 -10.446 1.00 92.12 73 LYS A N 1
ATOM 603 C CA . LYS A 1 73 ? 6.843 12.527 -9.030 1.00 92.12 73 LYS A CA 1
ATOM 604 C C . LYS A 1 73 ? 5.673 11.985 -8.204 1.00 92.12 73 LYS A C 1
ATOM 606 O O . LYS A 1 73 ? 4.647 12.651 -8.093 1.00 92.12 73 LYS A O 1
ATOM 611 N N . ARG A 1 74 ? 5.824 10.775 -7.661 1.00 90.75 74 ARG A N 1
ATOM 612 C CA . ARG A 1 74 ? 4.843 10.107 -6.797 1.00 90.75 74 ARG A CA 1
ATOM 613 C C . ARG A 1 74 ? 5.478 9.850 -5.436 1.00 90.75 74 ARG A C 1
ATOM 615 O O . ARG A 1 74 ? 6.536 9.235 -5.356 1.00 90.75 74 ARG A O 1
ATOM 622 N N . PHE A 1 75 ? 4.837 10.338 -4.383 1.00 87.25 75 PHE A N 1
ATOM 623 C CA . PHE A 1 75 ? 5.203 10.051 -3.002 1.00 87.25 75 PHE A CA 1
ATOM 624 C C . PHE A 1 75 ? 3.931 9.995 -2.164 1.00 87.25 75 PHE A C 1
ATOM 626 O O . PHE A 1 75 ? 3.104 10.903 -2.234 1.00 87.25 75 PHE A O 1
ATOM 633 N N . SER A 1 76 ? 3.762 8.918 -1.410 1.00 81.94 76 SER A N 1
ATOM 634 C CA . SER A 1 76 ? 2.666 8.757 -0.464 1.00 81.94 76 SER A CA 1
ATOM 635 C C . SER A 1 76 ? 3.243 8.308 0.868 1.00 81.94 76 SER A C 1
ATOM 637 O O . SER A 1 76 ? 4.184 7.512 0.939 1.00 81.94 76 SER A O 1
ATOM 639 N N . ARG A 1 77 ? 2.682 8.841 1.951 1.00 83.88 77 ARG A N 1
ATOM 640 C CA . ARG A 1 77 ? 2.960 8.321 3.284 1.00 83.88 77 ARG A CA 1
ATOM 641 C C . ARG A 1 77 ? 2.182 7.020 3.438 1.00 83.88 77 ARG A C 1
ATOM 643 O O . ARG A 1 77 ? 1.016 6.964 3.064 1.00 83.88 77 ARG A O 1
ATOM 650 N N . TRP A 1 78 ? 2.809 5.998 4.016 1.00 83.00 78 TRP A N 1
ATOM 651 C CA . TRP A 1 78 ? 2.080 4.791 4.393 1.00 83.00 78 TRP A CA 1
ATOM 652 C C . TRP A 1 78 ? 0.973 5.140 5.378 1.00 83.00 78 TRP A C 1
ATOM 654 O O . TRP A 1 78 ? 1.236 5.699 6.449 1.00 83.00 78 TRP A O 1
ATOM 664 N N . GLU A 1 79 ? -0.247 4.781 5.008 1.00 82.25 79 GLU A N 1
ATOM 665 C CA . GLU A 1 79 ? -1.385 4.857 5.895 1.00 82.25 79 GLU A CA 1
ATOM 666 C C . GLU A 1 79 ? -1.200 3.817 7.000 1.00 82.25 79 GLU A C 1
ATOM 668 O O . GLU A 1 79 ? -1.012 2.621 6.755 1.00 82.25 79 GLU A O 1
ATOM 673 N N . LYS A 1 80 ? -1.156 4.299 8.240 1.00 82.44 80 LYS A N 1
ATOM 674 C CA . LYS A 1 80 ? -1.117 3.447 9.423 1.00 82.44 80 LYS A CA 1
ATOM 675 C C . LYS A 1 80 ? -2.545 3.295 9.910 1.00 82.44 80 LYS A C 1
ATOM 677 O O . LYS A 1 80 ? -3.253 4.290 10.036 1.00 82.44 80 LYS A O 1
ATOM 682 N N . ASN A 1 81 ? -2.941 2.064 10.212 1.00 81.12 81 ASN A N 1
ATOM 683 C CA . ASN A 1 81 ? -4.238 1.796 10.810 1.00 81.12 81 ASN A CA 1
ATOM 684 C C . ASN A 1 81 ? -4.257 2.376 12.233 1.00 81.12 81 ASN A C 1
ATOM 686 O O . ASN A 1 81 ? -3.753 1.760 13.172 1.00 81.12 81 ASN A O 1
ATOM 690 N N . ASN A 1 82 ? -4.778 3.592 12.385 1.00 80.06 82 ASN A N 1
ATOM 691 C CA . ASN A 1 82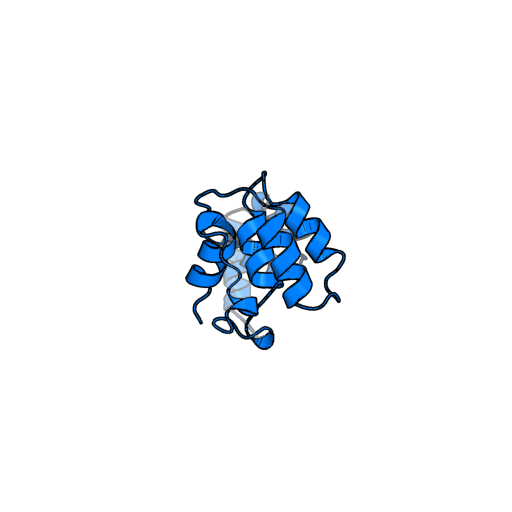 ? -4.949 4.242 13.680 1.00 80.06 82 ASN A CA 1
ATOM 692 C C . ASN A 1 82 ? -6.262 3.764 14.307 1.00 80.06 82 ASN A C 1
ATOM 694 O O . ASN A 1 82 ? -7.221 4.526 14.423 1.00 80.06 82 ASN A O 1
ATOM 698 N N . LYS A 1 83 ? -6.318 2.487 14.704 1.00 86.06 83 LYS A N 1
ATOM 699 C CA . LYS A 1 83 ? -7.429 2.005 15.530 1.00 86.06 83 LYS A CA 1
ATOM 700 C C . LYS A 1 83 ? -7.423 2.758 16.858 1.00 86.06 83 LYS A C 1
ATOM 702 O O . LYS A 1 83 ? -6.380 2.911 17.496 1.00 86.06 83 LYS A O 1
ATOM 707 N N . SER A 1 84 ? -8.586 3.262 17.258 1.00 88.81 84 SER A N 1
ATOM 708 C CA . SER A 1 84 ? -8.722 3.996 18.514 1.00 88.81 84 SER A CA 1
ATOM 709 C C . SER A 1 84 ? -8.475 3.065 19.708 1.00 88.81 84 SER A C 1
ATOM 711 O O . SER A 1 84 ? -8.704 1.858 19.635 1.00 88.81 84 SER A O 1
ATOM 713 N N . LYS A 1 85 ? -8.044 3.616 20.851 1.00 88.94 85 LYS A N 1
ATOM 714 C CA . LYS A 1 85 ? -7.920 2.825 22.092 1.00 88.94 85 LYS A CA 1
ATOM 715 C C . LYS A 1 85 ? -9.250 2.167 22.476 1.00 88.94 85 LYS A C 1
ATOM 717 O O . LYS A 1 85 ? -9.255 1.031 22.930 1.00 88.94 85 LYS A O 1
ATOM 722 N N . LYS A 1 86 ? -10.364 2.869 22.238 1.00 90.19 86 LYS A N 1
ATOM 723 C CA . LYS A 1 86 ? -11.727 2.362 22.434 1.00 90.19 86 LYS A CA 1
ATOM 724 C C . LYS A 1 86 ? -11.978 1.100 21.607 1.00 90.19 86 LYS A C 1
ATOM 726 O O . LYS A 1 86 ? -12.420 0.101 22.158 1.00 90.19 86 LYS A O 1
ATOM 731 N N . PHE A 1 87 ? -11.628 1.130 20.321 1.00 93.69 87 PHE A N 1
ATOM 732 C CA . PHE A 1 87 ? -11.757 -0.017 19.424 1.00 93.69 87 PHE A CA 1
ATOM 733 C C . PHE A 1 87 ? -11.003 -1.244 19.947 1.00 93.69 87 PHE A C 1
ATOM 735 O O . PHE A 1 87 ? -11.567 -2.330 20.019 1.00 93.69 87 PHE A O 1
ATOM 742 N N . LEU A 1 88 ? -9.746 -1.064 20.361 1.00 91.94 88 LEU A N 1
ATOM 743 C CA . LEU A 1 88 ? -8.918 -2.163 20.863 1.00 91.94 88 LEU A CA 1
ATOM 744 C C . LEU A 1 88 ? -9.479 -2.771 22.157 1.00 91.94 88 LEU A C 1
ATOM 746 O O . LEU A 1 88 ? -9.567 -3.989 22.250 1.00 91.94 88 LEU A O 1
ATOM 750 N N . LEU A 1 89 ? -9.928 -1.938 23.103 1.00 92.31 89 LEU A N 1
ATOM 751 C CA . LEU A 1 89 ? -10.526 -2.397 24.364 1.00 92.31 89 LEU A CA 1
ATOM 752 C C . LEU A 1 89 ? -11.830 -3.173 24.147 1.00 92.31 89 LEU A C 1
ATOM 754 O O . LEU A 1 89 ? -12.037 -4.218 24.755 1.00 92.31 89 LEU A O 1
ATOM 758 N N . VAL A 1 90 ? -12.708 -2.679 23.269 1.00 93.06 90 VAL A N 1
ATOM 759 C CA . VAL A 1 90 ? -13.975 -3.355 22.941 1.00 93.06 90 VAL A CA 1
ATOM 760 C C . VAL A 1 90 ? -13.702 -4.690 22.252 1.00 93.06 90 VAL A C 1
ATOM 762 O O . VAL A 1 90 ? -14.318 -5.697 22.602 1.00 93.06 90 VAL A O 1
ATOM 765 N N . LYS A 1 91 ? -12.750 -4.712 21.313 1.00 94.06 91 LYS A N 1
ATOM 766 C CA . LYS A 1 91 ? -12.331 -5.934 20.625 1.00 94.06 91 LYS A CA 1
ATOM 767 C C . LYS A 1 91 ? -11.812 -6.981 21.604 1.00 94.06 91 LYS A C 1
ATOM 769 O O . LYS A 1 91 ? -12.196 -8.142 21.506 1.00 94.06 91 LYS A O 1
ATOM 774 N N . GLU A 1 92 ? -10.944 -6.568 22.522 1.00 92.19 92 GLU A N 1
ATOM 775 C CA . GLU A 1 92 ? -10.327 -7.442 23.517 1.00 92.19 92 GLU A CA 1
ATOM 776 C C . GLU A 1 92 ? -11.363 -8.000 24.497 1.00 92.19 92 GLU A C 1
ATOM 778 O O . GLU A 1 92 ? -11.437 -9.212 24.682 1.00 92.19 92 GLU A O 1
ATOM 783 N N . TYR A 1 93 ? -12.220 -7.139 25.052 1.00 92.56 93 TYR A N 1
ATOM 784 C CA . TYR A 1 93 ? -13.229 -7.532 26.034 1.00 92.56 93 TYR A CA 1
ATOM 785 C C . TYR A 1 93 ? -14.264 -8.513 25.477 1.00 92.56 93 TYR A C 1
ATOM 787 O O . TYR A 1 93 ? -14.565 -9.523 26.107 1.00 92.56 93 TYR A O 1
ATOM 795 N N . TYR A 1 94 ? -14.803 -8.232 24.289 1.00 91.56 94 TYR A N 1
ATOM 796 C CA . TYR A 1 94 ? -15.829 -9.078 23.674 1.00 91.56 94 TYR A CA 1
ATOM 797 C C . TYR A 1 94 ? -15.264 -10.186 22.774 1.00 91.56 94 TYR A C 1
ATOM 799 O O . TYR A 1 94 ? -16.029 -10.992 22.248 1.00 91.56 94 TYR A O 1
ATOM 807 N N . GLN A 1 95 ? -13.943 -10.228 22.572 1.00 92.50 95 GLN A N 1
ATOM 808 C CA . GLN A 1 95 ? -13.264 -11.158 21.660 1.00 92.50 95 GLN A CA 1
ATOM 809 C C . GLN A 1 95 ? -13.842 -11.133 20.235 1.00 92.50 95 GLN A C 1
ATOM 811 O O . GLN A 1 95 ? -13.990 -12.156 19.563 1.00 92.50 95 GLN A O 1
ATOM 816 N N . TYR A 1 96 ? -14.199 -9.941 19.763 1.00 94.88 96 TYR A N 1
ATOM 817 C CA . TYR A 1 96 ? -14.807 -9.764 18.451 1.00 94.88 96 TYR A CA 1
ATOM 818 C C . TYR A 1 96 ? -13.774 -9.647 17.326 1.00 94.88 96 TYR A C 1
ATOM 820 O O . TYR A 1 96 ? -12.600 -9.330 17.523 1.00 94.88 96 TYR A O 1
ATOM 828 N N . SER A 1 97 ? -14.226 -9.916 16.099 1.00 94.12 97 SER A N 1
ATOM 829 C CA . SER A 1 97 ? -13.458 -9.602 14.894 1.00 94.12 97 SER A CA 1
ATOM 830 C C . SER A 1 97 ? -13.403 -8.087 14.673 1.00 94.12 97 SER A C 1
ATOM 832 O O . SER A 1 97 ? -14.203 -7.341 15.243 1.00 94.12 97 SER A O 1
ATOM 834 N N . ASP A 1 98 ? -12.486 -7.618 13.820 1.00 92.38 98 ASP A N 1
ATOM 835 C CA . ASP A 1 98 ? -12.389 -6.184 13.518 1.00 92.38 98 ASP A CA 1
ATOM 836 C C . ASP A 1 98 ? -13.705 -5.636 12.946 1.00 92.38 98 ASP A C 1
ATOM 838 O O . ASP A 1 98 ? -14.184 -4.624 13.441 1.00 92.38 98 ASP A O 1
ATOM 842 N N . SER A 1 99 ? -14.340 -6.355 12.010 1.00 93.31 99 SER A N 1
ATOM 843 C CA . SER A 1 99 ? -15.641 -5.974 11.427 1.00 93.31 99 SER A CA 1
ATOM 844 C C . SER A 1 99 ? -16.721 -5.802 12.493 1.00 93.31 99 SER A C 1
ATOM 846 O O . SER A 1 99 ? -17.336 -4.747 12.595 1.00 93.31 99 SER A O 1
ATOM 848 N N . LYS A 1 100 ? -16.902 -6.816 13.351 1.00 94.50 100 LYS A N 1
ATOM 849 C CA . LYS A 1 100 ? -17.907 -6.759 14.420 1.00 94.50 100 LYS A CA 1
ATOM 850 C C . LYS A 1 100 ? -17.617 -5.640 15.412 1.00 94.50 100 LYS A C 1
ATOM 852 O O . LYS A 1 100 ? -18.539 -5.033 15.937 1.00 94.50 100 LYS A O 1
ATOM 857 N N . THR A 1 101 ? -16.341 -5.370 15.677 1.00 94.69 101 THR A N 1
ATOM 858 C CA . THR A 1 101 ? -15.941 -4.278 16.567 1.00 94.69 101 THR A CA 1
ATOM 859 C C . THR A 1 101 ? -16.275 -2.922 15.944 1.00 94.69 101 THR A C 1
ATOM 861 O O . THR A 1 101 ? -16.773 -2.056 16.653 1.00 94.69 101 THR A O 1
ATOM 864 N N . GLU A 1 102 ? -16.052 -2.733 14.638 1.00 93.12 102 GLU A N 1
ATOM 865 C CA . GLU A 1 102 ? -16.396 -1.484 13.934 1.00 93.12 102 GLU A CA 1
ATOM 866 C C . GLU A 1 102 ? -17.898 -1.198 13.995 1.00 93.12 102 GLU A C 1
ATOM 868 O O . GLU A 1 102 ? -18.284 -0.057 14.219 1.00 93.12 102 GLU A O 1
ATOM 873 N N . GLU A 1 103 ? -18.735 -2.229 13.878 1.00 93.06 103 GLU A N 1
ATOM 874 C CA . GLU A 1 103 ? -20.196 -2.094 13.931 1.00 93.06 103 GLU A CA 1
ATOM 875 C C . GLU A 1 103 ? -20.713 -1.627 15.301 1.00 93.06 103 GLU A C 1
ATOM 877 O O . GLU A 1 103 ? -21.713 -0.916 15.376 1.00 93.06 103 GLU A O 1
ATOM 882 N N . ILE A 1 104 ? -20.051 -2.023 16.393 1.00 93.19 104 ILE A N 1
ATOM 883 C CA . ILE A 1 104 ? -20.562 -1.789 17.753 1.00 93.19 104 ILE A CA 1
ATOM 884 C C . ILE A 1 104 ? -19.814 -0.712 18.533 1.00 93.19 104 ILE A C 1
ATOM 886 O O . ILE A 1 104 ? -20.307 -0.276 19.571 1.00 93.19 104 ILE A O 1
ATOM 890 N N . VAL A 1 105 ? -18.606 -0.319 18.113 1.00 92.56 105 VAL A N 1
ATOM 891 C CA . VAL A 1 105 ? -17.728 0.555 18.915 1.00 92.56 105 VAL A CA 1
ATOM 892 C C . VAL A 1 105 ? -18.397 1.892 19.248 1.00 92.56 105 VAL A C 1
ATOM 894 O O . VAL A 1 105 ? -18.151 2.458 20.316 1.00 92.56 105 VAL A O 1
ATOM 897 N N . ASP A 1 106 ? -19.282 2.362 18.372 1.00 91.06 106 ASP A N 1
ATOM 898 C CA . ASP A 1 106 ? -20.037 3.602 18.542 1.00 91.06 106 ASP A CA 1
ATOM 899 C C . ASP A 1 106 ? -21.239 3.449 19.486 1.00 91.06 106 ASP A C 1
ATOM 901 O O . ASP A 1 106 ? -21.668 4.430 20.088 1.00 91.06 106 ASP A O 1
ATOM 905 N N . LEU A 1 107 ? -21.734 2.222 19.691 1.00 92.56 107 LEU A N 1
ATOM 906 C CA . LEU A 1 107 ? -22.823 1.916 20.628 1.00 92.56 107 LEU A CA 1
ATOM 907 C C . LEU A 1 107 ? -22.349 1.865 22.088 1.00 92.56 107 LEU A C 1
ATOM 909 O O . LEU A 1 107 ? -23.154 2.030 23.002 1.00 92.56 107 LEU A O 1
ATOM 913 N N . ILE A 1 108 ? -21.055 1.628 22.317 1.00 91.31 108 ILE A N 1
ATOM 914 C CA . ILE A 1 108 ? -20.474 1.556 23.662 1.00 91.31 108 ILE A CA 1
ATOM 915 C C . ILE A 1 108 ? -20.306 2.970 24.223 1.00 91.31 108 ILE A C 1
ATOM 917 O O . ILE A 1 108 ? -19.561 3.777 23.662 1.00 91.31 108 ILE A O 1
ATOM 921 N N . SER A 1 109 ? -20.953 3.272 25.347 1.00 92.62 109 SER A N 1
ATOM 922 C CA . SER A 1 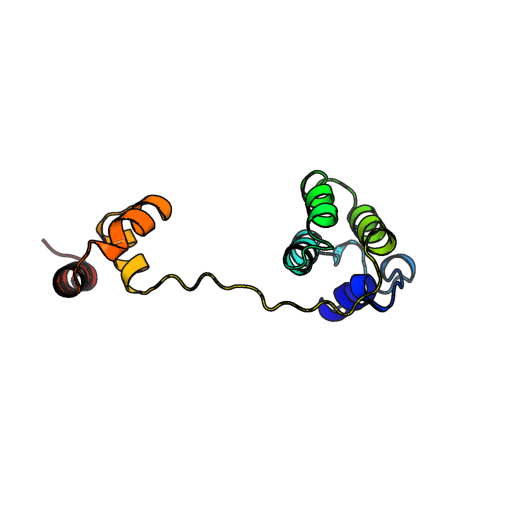109 ? -20.803 4.571 26.013 1.00 92.62 109 SER A CA 1
ATOM 923 C C . SER A 1 109 ? -19.438 4.710 26.701 1.00 92.62 109 SER A C 1
ATOM 925 O O . SER A 1 109 ? -18.764 3.722 27.002 1.00 92.62 109 SER A O 1
ATOM 927 N N . ASP A 1 110 ? -19.019 5.944 26.992 1.00 90.88 110 ASP A N 1
ATOM 928 C CA . ASP A 1 110 ? -17.754 6.190 27.699 1.00 90.88 110 ASP A CA 1
ATOM 929 C C . ASP A 1 110 ? -17.745 5.602 29.118 1.00 90.88 110 ASP A C 1
ATOM 931 O O . ASP A 1 110 ? -16.687 5.226 29.626 1.00 90.88 110 ASP A O 1
ATOM 935 N N . ASP A 1 111 ? -18.909 5.485 29.761 1.00 92.25 111 ASP A N 1
ATOM 936 C CA .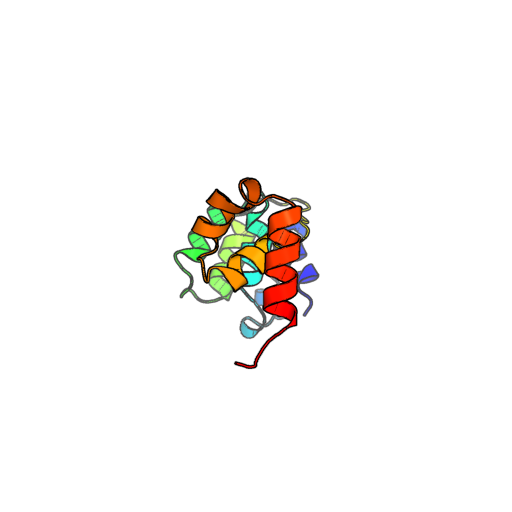 ASP A 1 111 ? -19.020 4.872 31.086 1.00 92.25 111 ASP A CA 1
ATOM 937 C C . ASP A 1 111 ? -18.875 3.350 31.019 1.00 92.25 111 ASP A C 1
ATOM 939 O O . ASP A 1 111 ? -18.086 2.784 31.777 1.00 92.25 111 ASP A O 1
ATOM 943 N N . GLN A 1 112 ? -19.512 2.700 30.039 1.00 91.06 112 GLN A N 1
ATOM 944 C CA . GLN A 1 112 ? -19.298 1.276 29.762 1.00 91.06 112 GLN A CA 1
ATOM 945 C C . GLN A 1 112 ? -17.837 0.994 29.398 1.00 91.06 112 GLN A C 1
ATOM 947 O O . GLN A 1 112 ? -17.261 -0.003 29.826 1.00 91.06 112 GLN A O 1
ATOM 952 N N . LEU A 1 113 ? -17.195 1.898 28.654 1.00 92.38 113 LEU A N 1
ATOM 953 C CA . LEU A 1 113 ? -15.783 1.767 28.312 1.00 92.38 113 LEU A CA 1
ATOM 954 C C . LEU A 1 113 ? -14.878 1.812 29.552 1.00 92.38 113 LEU A C 1
ATOM 956 O O . LEU A 1 113 ? -13.895 1.073 29.613 1.00 92.38 113 LEU A O 1
ATOM 960 N N . LYS A 1 114 ? -15.192 2.650 30.551 1.00 92.31 114 LYS A N 1
ATOM 961 C CA . LYS A 1 114 ? -14.456 2.676 31.828 1.00 92.31 114 LYS A CA 1
ATOM 962 C C . LYS A 1 114 ? -14.627 1.369 32.596 1.00 92.31 114 LYS A C 1
ATOM 964 O O . LYS A 1 114 ? -13.655 0.905 33.185 1.00 92.31 114 LYS A O 1
ATOM 969 N N . GLU A 1 115 ? -15.825 0.788 32.609 1.00 91.00 115 GLU A N 1
ATOM 970 C CA . GLU A 1 115 ? -16.075 -0.513 33.245 1.00 91.00 115 GLU A CA 1
ATOM 971 C C . GLU A 1 115 ? -15.299 -1.631 32.553 1.00 91.00 115 GLU A C 1
ATOM 973 O O . GLU A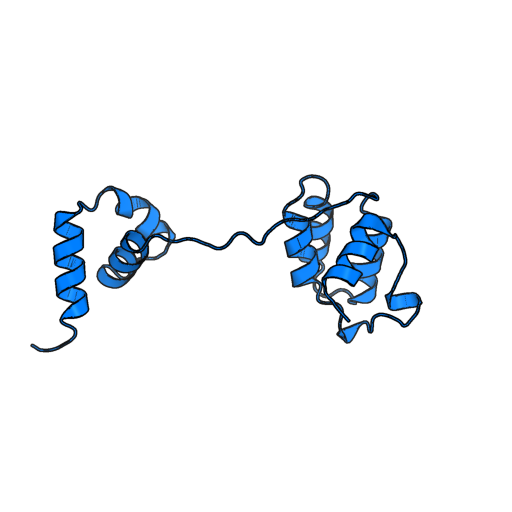 1 115 ? -14.558 -2.353 33.216 1.00 91.00 115 GLU A O 1
ATOM 978 N N . ILE A 1 116 ? -15.377 -1.703 31.222 1.00 90.31 116 ILE A N 1
ATOM 979 C CA . ILE A 1 116 ? -14.603 -2.643 30.403 1.00 90.31 116 ILE A CA 1
ATOM 980 C C . ILE A 1 116 ? -13.109 -2.508 30.701 1.00 90.31 116 ILE A C 1
ATOM 982 O O . ILE A 1 116 ? -12.426 -3.498 30.955 1.00 90.31 116 ILE A O 1
ATOM 986 N N . LYS A 1 117 ? -12.600 -1.272 30.719 1.00 90.19 117 LYS A N 1
ATOM 987 C CA . LYS A 1 117 ? -11.195 -1.004 31.014 1.00 90.19 117 LYS A CA 1
ATOM 988 C C . LYS A 1 117 ? -10.809 -1.478 32.417 1.00 90.19 117 LYS A C 1
ATOM 990 O O . LYS A 1 117 ? -9.768 -2.108 32.557 1.00 90.19 117 LYS A O 1
ATOM 995 N N . LYS A 1 118 ? -11.639 -1.213 33.432 1.00 89.94 118 LYS A N 1
ATOM 996 C CA . LYS A 1 118 ? -11.404 -1.703 34.799 1.00 89.94 118 LYS A CA 1
ATOM 997 C C . LYS A 1 118 ? -11.331 -3.226 34.831 1.00 89.94 118 LYS A C 1
ATOM 999 O O . LYS A 1 118 ? -10.381 -3.748 35.395 1.00 89.94 118 LYS A O 1
ATOM 1004 N N . LEU A 1 119 ? -12.291 -3.910 34.205 1.00 86.75 119 LEU A N 1
ATOM 1005 C CA . LEU A 1 119 ? -12.352 -5.374 34.165 1.00 86.75 119 LEU A CA 1
ATOM 1006 C C . LEU A 1 119 ? -11.107 -5.982 33.502 1.00 86.75 119 LEU A C 1
ATOM 1008 O O . LEU A 1 119 ? -10.551 -6.945 34.029 1.00 86.75 119 LEU A O 1
ATOM 1012 N N . LEU A 1 120 ? -10.636 -5.388 32.401 1.00 85.81 120 LEU A N 1
ATOM 1013 C CA . LEU A 1 120 ? -9.422 -5.816 31.699 1.00 85.81 120 LEU A CA 1
ATOM 1014 C C . LEU A 1 120 ? -8.131 -5.519 32.483 1.00 85.81 120 LEU A C 1
ATOM 1016 O O . LEU A 1 120 ? -7.236 -6.357 32.523 1.00 85.81 120 LEU A O 1
ATOM 1020 N N . GLU A 1 121 ? -8.024 -4.354 33.133 1.00 81.38 121 GLU A N 1
ATOM 1021 C CA . GLU A 1 121 ? -6.852 -3.995 33.952 1.00 81.38 121 GLU A CA 1
ATOM 1022 C C . GLU A 1 121 ? -6.737 -4.857 35.221 1.00 81.38 121 GLU A C 1
ATOM 1024 O O . GLU A 1 121 ? -5.636 -5.063 35.727 1.00 81.38 121 GLU A O 1
ATOM 1029 N N . THR A 1 122 ? -7.847 -5.406 35.721 1.00 69.94 122 THR A N 1
ATOM 1030 C CA . THR A 1 122 ? -7.868 -6.302 36.889 1.00 69.94 122 THR A CA 1
ATOM 1031 C C . THR A 1 122 ? -7.515 -7.766 36.595 1.00 69.94 122 THR A C 1
ATOM 1033 O O . THR A 1 122 ? -7.862 -8.621 37.406 1.00 69.94 122 THR A O 1
ATOM 1036 N N . GLY A 1 123 ? -6.862 -8.075 35.466 1.00 60.28 123 GLY A N 1
ATOM 1037 C CA . GLY A 1 123 ? -6.579 -9.446 35.011 1.00 60.28 123 GLY A CA 1
ATOM 1038 C C . GLY A 1 123 ? -6.216 -10.439 36.136 1.00 60.28 123 GLY A C 1
ATOM 1039 O O . GLY A 1 123 ? -5.140 -10.338 36.710 1.00 60.28 123 GLY A O 1
ATOM 1040 N N . GLU A 1 124 ? -7.122 -11.392 36.414 1.00 47.50 124 GLU A N 1
ATOM 1041 C CA . GLU A 1 124 ? -7.039 -12.505 37.395 1.00 47.50 124 GLU A CA 1
ATOM 1042 C C . GLU A 1 124 ? -6.918 -12.085 38.890 1.00 47.50 124 GLU A C 1
ATOM 1044 O O . GLU A 1 124 ? -5.959 -11.455 39.317 1.00 47.50 124 GLU A O 1
ATOM 1049 N N . ARG A 1 125 ? -7.835 -12.415 39.817 1.00 35.69 125 ARG A N 1
ATOM 1050 C CA . ARG A 1 125 ? -8.388 -13.736 40.182 1.00 35.69 125 ARG A CA 1
ATOM 1051 C C . ARG A 1 125 ? -9.795 -13.631 40.800 1.00 35.69 125 ARG A C 1
ATOM 1053 O O . ARG A 1 125 ? -9.978 -12.955 41.816 1.00 35.69 125 ARG A O 1
ATOM 1060 N N . LYS A 1 126 ? -10.721 -14.450 40.305 1.00 36.34 126 LYS A N 1
ATOM 1061 C CA . LYS A 1 126 ? -11.476 -15.390 41.144 1.00 36.34 126 LYS A CA 1
ATOM 1062 C C . LYS A 1 126 ? -11.544 -16.726 40.426 1.00 36.34 126 LYS A C 1
ATOM 1064 O O . LYS A 1 126 ? -11.735 -16.691 39.194 1.00 36.34 126 LYS A O 1
#

Sequence (126 aa):
MNLSETLNSLNYNKDNLIEKGILAESDYLPFIVNKCLSYFTDTVLFVNEMNRFSDLPKKMQYDYILHSIRKRKRFSRWEKNNKSKKFLLVKEYYQYSDSKTEEIVDLISDDQLKEIKKLLETGERK

Radius of gyration: 22.05 Å; chains: 1; bounding box: 46×28×60 Å

pLDDT: mean 90.61, std 9.86, range [35.69, 97.31]

Secondary structure (DSSP, 8-state):
--HHHHHHIIIII---TTTTTSS-GGG--HHHHHHHHTTSTTTHHHHHHHHHTTTS-HHHHHHHHHHHSPP-----PPPP----HHHHHHHHHHT--HHHHHHHTTTS-HHHHHHHHHHHHT----